Protein AF-J0MPQ9-F1 (afdb_monomer_lite)

InterPro domains:
  IPR019045 Restriction endonuclease, type II, HinfI-like [PF09520] (7-96)

Foldseek 3Di:
DDPVVLVVLLCCQQPPCLVVVLVVVCVVCVVQQPCPPHPDHSVRSSVVSSVVSNVVSNVVSVVVVVQVVVVVVVFDFDDQWDFDDDPVDPDTDTDRDDDDTDGDDDDDDPDDD

Secondary structure (DSSP, 8-state):
--HHHHHHHHHHHHTSSHHHHHHHHHHH-THHHH-TTSS--HHHHHHHHHHHHHHHHHHHHHHHHHHHHHHHTTPPPPPSEEEE--TTSSS-EEEE--S-------PPP----

Organism: NCBI:txid992056

Sequence (113 aa):
MDYQTFNEIFNRFVFGTSKAKLLENIAENPERYLGIFRPTKPKTKLLQNLLTSHEIKFGDAFECLIEQYLKEHNFSPLSKKIPYYNKDKEKRESLELDKKCEMTMTAPKREGK

Structure (mmCIF, N/CA/C/O backbone):
data_AF-J0MPQ9-F1
#
_entry.id   AF-J0MPQ9-F1
#
loop_
_atom_site.group_PDB
_atom_site.id
_atom_site.type_symbol
_atom_site.label_atom_id
_atom_site.label_alt_id
_atom_site.label_comp_id
_atom_site.label_asym_id
_atom_site.label_entity_id
_atom_site.label_seq_id
_atom_site.pdbx_PDB_ins_code
_atom_site.Cartn_x
_atom_site.Cartn_y
_atom_site.Cartn_z
_atom_site.occupancy
_atom_site.B_iso_or_equiv
_atom_site.auth_seq_id
_atom_site.auth_comp_id
_atom_site.auth_asym_id
_atom_site.auth_atom_id
_atom_site.pdbx_PDB_model_num
ATOM 1 N N . MET A 1 1 ? -11.671 -5.265 17.584 1.00 82.19 1 MET A N 1
ATOM 2 C CA . MET A 1 1 ? -11.722 -5.510 16.138 1.00 82.19 1 MET A CA 1
ATOM 3 C C . MET A 1 1 ? -11.481 -6.985 15.872 1.00 82.19 1 MET A C 1
ATOM 5 O O . MET A 1 1 ? -10.582 -7.584 16.450 1.00 82.19 1 MET A O 1
ATOM 9 N N . ASP A 1 2 ? -12.285 -7.512 14.964 1.00 87.62 2 ASP A N 1
ATOM 10 C CA . ASP A 1 2 ? -12.078 -8.671 14.105 1.00 87.62 2 ASP A CA 1
ATOM 11 C C . ASP A 1 2 ? -10.715 -9.017 13.468 1.00 87.62 2 ASP A C 1
ATOM 13 O O . ASP A 1 2 ? -10.155 -8.149 12.801 1.00 87.62 2 ASP A O 1
ATOM 17 N N . TYR A 1 3 ? -10.219 -10.266 13.501 1.00 87.50 3 TYR A N 1
ATOM 18 C CA . TYR A 1 3 ? -9.120 -10.658 12.592 1.00 87.50 3 TYR A CA 1
ATOM 19 C C . TYR A 1 3 ? -9.533 -10.597 11.109 1.00 87.50 3 TYR A C 1
ATOM 21 O O . TYR A 1 3 ? -8.726 -10.207 10.265 1.00 87.50 3 TYR A O 1
ATOM 29 N N . GLN A 1 4 ? -10.773 -10.966 10.772 1.00 89.19 4 GLN A N 1
ATOM 30 C CA . GLN A 1 4 ? -11.248 -10.926 9.385 1.00 89.19 4 GLN A CA 1
ATOM 31 C C . GLN A 1 4 ? -11.356 -9.481 8.901 1.00 89.19 4 GLN A C 1
ATOM 33 O O . GLN A 1 4 ? -10.816 -9.149 7.850 1.00 89.19 4 GLN A O 1
ATOM 38 N N . THR A 1 5 ? -11.923 -8.608 9.729 1.00 85.00 5 THR A N 1
ATOM 39 C CA . THR A 1 5 ? -12.032 -7.165 9.489 1.00 85.00 5 THR A CA 1
ATOM 40 C C . THR A 1 5 ? -10.651 -6.534 9.289 1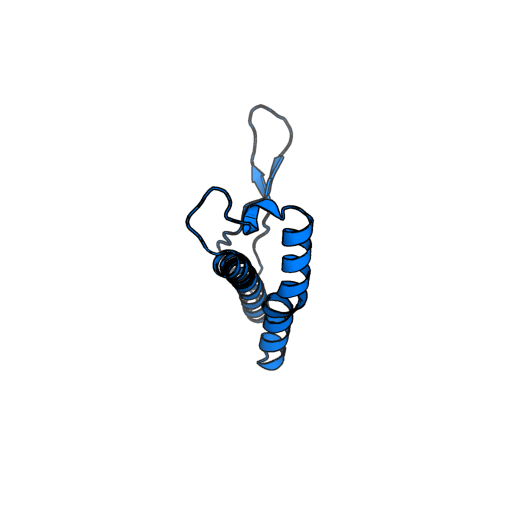.00 85.00 5 THR A C 1
ATOM 42 O O . THR A 1 5 ? -10.433 -5.789 8.332 1.00 85.00 5 THR A O 1
ATOM 45 N N . PHE A 1 6 ? -9.681 -6.886 10.141 1.00 87.25 6 PHE A N 1
ATOM 46 C CA . PHE A 1 6 ? -8.290 -6.456 9.994 1.00 87.25 6 PHE A CA 1
ATOM 47 C C . PHE A 1 6 ? -7.710 -6.886 8.639 1.00 87.25 6 PHE A C 1
ATOM 49 O O . PHE A 1 6 ? -7.148 -6.071 7.902 1.00 87.25 6 PHE A O 1
ATOM 56 N N . ASN A 1 7 ? -7.864 -8.167 8.301 1.00 88.50 7 ASN A N 1
ATOM 57 C CA . ASN A 1 7 ? -7.301 -8.750 7.090 1.00 88.50 7 ASN A CA 1
ATOM 58 C C . ASN A 1 7 ? -7.939 -8.159 5.823 1.00 88.50 7 ASN A C 1
ATOM 60 O O . ASN A 1 7 ? -7.243 -7.882 4.848 1.00 88.50 7 ASN A O 1
ATOM 64 N N . GLU A 1 8 ? -9.246 -7.908 5.828 1.00 88.62 8 GLU A N 1
ATOM 65 C CA . GLU A 1 8 ? -9.958 -7.277 4.713 1.00 88.62 8 GLU A CA 1
ATOM 66 C C . GLU A 1 8 ? -9.468 -5.854 4.446 1.00 88.62 8 GLU A C 1
ATOM 68 O O . GLU A 1 8 ? -9.158 -5.504 3.302 1.00 88.62 8 GLU A O 1
ATOM 73 N N . ILE A 1 9 ? -9.342 -5.041 5.499 1.00 84.81 9 ILE A N 1
ATOM 74 C CA . ILE A 1 9 ? -8.832 -3.670 5.393 1.00 84.81 9 ILE A CA 1
ATOM 75 C C . ILE A 1 9 ? -7.416 -3.698 4.831 1.00 84.81 9 ILE A C 1
ATOM 77 O O . ILE A 1 9 ? -7.122 -3.020 3.844 1.00 84.81 9 ILE A O 1
ATOM 81 N N . PHE A 1 10 ? -6.555 -4.528 5.410 1.00 84.25 10 PHE A N 1
ATOM 82 C CA . PHE A 1 10 ? -5.163 -4.617 5.009 1.00 84.25 10 PHE A CA 1
ATOM 83 C C . PHE A 1 10 ? -5.005 -5.084 3.554 1.00 84.25 10 PHE A C 1
ATOM 85 O O . PHE A 1 10 ? -4.287 -4.457 2.770 1.00 84.25 10 PHE A O 1
ATOM 92 N N . ASN A 1 11 ? -5.739 -6.124 3.147 1.00 85.06 11 ASN A N 1
ATOM 93 C CA . ASN A 1 11 ? -5.669 -6.655 1.786 1.00 85.06 11 ASN A CA 1
ATOM 94 C C . ASN A 1 11 ? -6.171 -5.659 0.741 1.00 85.06 11 ASN A C 1
ATOM 96 O O . ASN A 1 11 ? -5.566 -5.526 -0.329 1.00 85.06 11 ASN A O 1
ATOM 100 N N . ARG A 1 12 ? -7.234 -4.915 1.064 1.00 84.69 12 ARG A N 1
ATOM 101 C CA . ARG A 1 12 ? -7.759 -3.858 0.197 1.00 84.69 12 ARG A CA 1
ATOM 102 C C . ARG A 1 12 ? -6.715 -2.773 -0.059 1.00 84.69 12 ARG A C 1
ATOM 104 O O . ARG A 1 12 ? -6.519 -2.384 -1.210 1.00 84.69 12 ARG A O 1
ATOM 111 N N . PHE A 1 13 ? -6.049 -2.296 0.991 1.00 80.88 13 PHE A N 1
ATOM 112 C CA . PHE A 1 13 ? -5.082 -1.205 0.879 1.00 80.88 13 PHE A CA 1
ATOM 113 C C . PHE A 1 13 ? -3.766 -1.649 0.234 1.00 80.88 13 PHE A C 1
ATOM 115 O O . PHE A 1 13 ? -3.306 -1.006 -0.709 1.00 80.88 13 PHE A O 1
ATOM 122 N N . VAL A 1 14 ? -3.169 -2.751 0.688 1.00 75.62 14 VAL A N 1
ATOM 123 C CA . VAL A 1 14 ? -1.807 -3.137 0.283 1.00 75.62 14 VAL A CA 1
ATOM 124 C C . VAL A 1 14 ? -1.791 -3.845 -1.076 1.00 75.62 14 VAL A C 1
ATOM 126 O O . VAL A 1 14 ? -0.980 -3.511 -1.947 1.00 75.62 14 VAL A O 1
ATOM 129 N N . PHE A 1 15 ? -2.710 -4.787 -1.311 1.00 73.69 15 PHE A N 1
ATOM 130 C CA . PHE A 1 15 ? -2.639 -5.666 -2.485 1.00 73.69 15 PHE A CA 1
ATOM 131 C C . PHE A 1 15 ? -3.559 -5.258 -3.639 1.00 73.69 15 PHE A C 1
ATOM 133 O O . PHE A 1 15 ? -3.236 -5.573 -4.784 1.00 73.69 15 PHE A O 1
ATOM 140 N N . GLY A 1 16 ? -4.637 -4.510 -3.382 1.00 75.81 16 GLY A N 1
ATOM 141 C CA . GLY A 1 16 ? -5.705 -4.272 -4.362 1.00 75.81 16 GLY A CA 1
ATOM 142 C C . GLY A 1 16 ? -5.262 -3.644 -5.693 1.00 75.81 16 GLY A C 1
ATOM 143 O O . GLY A 1 16 ? -5.520 -4.198 -6.756 1.00 75.81 16 GLY A O 1
ATOM 144 N N . THR A 1 17 ? -4.579 -2.495 -5.667 1.00 77.56 17 THR A N 1
ATOM 145 C CA . THR A 1 17 ? -4.348 -1.674 -6.885 1.00 77.56 17 THR A CA 1
ATOM 146 C C . THR A 1 17 ? -2.882 -1.523 -7.290 1.00 77.56 17 THR A C 1
ATOM 148 O O . THR A 1 17 ? -2.559 -0.800 -8.231 1.00 77.56 17 THR A O 1
ATOM 151 N N . SER A 1 18 ? -1.960 -2.176 -6.579 1.00 79.38 18 SER A N 1
ATOM 152 C CA . SER A 1 18 ? -0.514 -1.936 -6.719 1.00 79.38 18 SER A CA 1
ATOM 153 C C . SER A 1 18 ? 0.030 -2.213 -8.128 1.00 79.38 18 SER A C 1
ATOM 155 O O . SER A 1 18 ? 0.792 -1.408 -8.660 1.00 79.38 18 SER A O 1
ATOM 157 N N . LYS A 1 19 ? -0.406 -3.303 -8.770 1.00 84.94 19 LYS A N 1
ATOM 158 C CA . LYS A 1 19 ? 0.042 -3.678 -10.123 1.00 84.94 19 LYS A CA 1
ATOM 159 C C . LYS A 1 19 ? -0.526 -2.766 -11.212 1.00 84.94 19 LYS A C 1
ATOM 161 O O . LYS A 1 19 ? 0.218 -2.360 -12.098 1.00 84.94 19 LYS A O 1
ATOM 166 N N . ALA A 1 20 ? -1.811 -2.419 -11.128 1.00 87.56 20 ALA A N 1
ATOM 167 C CA . ALA A 1 20 ? -2.448 -1.507 -12.079 1.00 87.56 20 ALA A CA 1
ATOM 168 C C . ALA A 1 20 ? -1.785 -0.122 -12.039 1.00 87.56 20 ALA A C 1
ATOM 170 O O . ALA A 1 20 ? -1.361 0.390 -13.070 1.00 87.56 20 ALA A O 1
ATOM 171 N N . LYS A 1 21 ? -1.559 0.414 -10.831 1.00 87.56 21 LYS A N 1
ATOM 172 C CA . LYS A 1 21 ? -0.876 1.700 -10.653 1.00 87.56 21 LYS A CA 1
ATOM 173 C C . LYS A 1 21 ? 0.566 1.674 -11.161 1.00 87.56 21 LYS A C 1
ATOM 175 O O . LYS A 1 21 ? 1.045 2.660 -11.708 1.00 87.56 21 LYS A O 1
ATOM 180 N N . LEU A 1 22 ? 1.267 0.549 -11.007 1.00 88.69 22 LEU A N 1
ATOM 181 C CA . LEU A 1 22 ? 2.604 0.389 -11.575 1.00 88.69 22 LEU A CA 1
ATOM 182 C C . LEU A 1 22 ? 2.582 0.489 -13.108 1.00 88.69 22 LEU A C 1
ATOM 184 O O . LEU A 1 22 ? 3.439 1.167 -13.663 1.00 88.69 22 LEU A O 1
ATOM 188 N N . LEU A 1 23 ? 1.613 -0.144 -13.777 1.00 91.38 23 LEU A N 1
ATOM 189 C CA . LEU A 1 23 ? 1.471 -0.063 -15.235 1.00 91.38 23 LEU A CA 1
ATOM 190 C C . LEU A 1 23 ? 1.138 1.358 -15.702 1.00 91.38 23 LEU A C 1
ATOM 192 O O . LEU A 1 23 ? 1.777 1.837 -16.635 1.00 91.38 23 LEU A O 1
ATOM 196 N N . GLU A 1 24 ? 0.219 2.051 -15.022 1.00 92.75 24 GLU A N 1
ATOM 197 C CA . GLU A 1 24 ? -0.076 3.470 -15.281 1.00 92.75 24 GLU A CA 1
ATOM 198 C C . GLU A 1 24 ? 1.191 4.326 -15.166 1.00 92.75 24 GLU A C 1
ATOM 200 O O . GLU A 1 24 ? 1.554 5.032 -16.101 1.00 92.75 24 GLU A O 1
ATOM 205 N N . ASN A 1 25 ? 1.942 4.175 -14.070 1.00 89.69 25 ASN A N 1
ATOM 206 C CA . ASN A 1 25 ? 3.168 4.937 -13.840 1.00 89.69 25 ASN A CA 1
ATOM 207 C C . ASN A 1 25 ? 4.253 4.672 -14.901 1.00 89.69 25 ASN A C 1
ATOM 209 O O . ASN A 1 25 ? 5.124 5.519 -15.100 1.00 89.69 25 ASN A O 1
ATOM 213 N N . ILE A 1 26 ? 4.272 3.482 -15.513 1.00 91.00 26 ILE A N 1
ATOM 214 C CA . ILE A 1 26 ? 5.184 3.148 -16.618 1.00 91.00 26 ILE A CA 1
ATOM 215 C C . ILE A 1 26 ? 4.703 3.790 -17.916 1.00 91.00 26 ILE A C 1
ATOM 217 O O . ILE A 1 26 ? 5.529 4.306 -18.661 1.00 91.00 26 ILE A O 1
ATOM 221 N N . ALA A 1 27 ? 3.397 3.752 -18.185 1.00 92.38 27 ALA A N 1
ATOM 222 C CA . ALA A 1 27 ? 2.810 4.342 -19.381 1.00 92.38 27 ALA A CA 1
ATOM 223 C C . ALA A 1 27 ? 2.955 5.872 -19.398 1.00 92.38 27 ALA A C 1
ATOM 225 O O . ALA A 1 27 ? 3.242 6.442 -20.444 1.00 92.38 27 ALA A O 1
ATOM 226 N N . GLU A 1 28 ? 2.801 6.521 -18.242 1.00 93.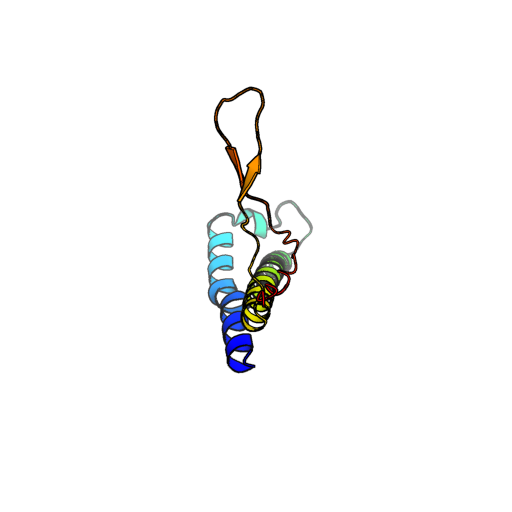62 28 GLU A N 1
ATOM 227 C CA . GLU A 1 28 ? 2.916 7.977 -18.108 1.00 93.62 28 GLU A CA 1
ATOM 228 C C . GLU A 1 28 ? 4.366 8.476 -18.191 1.00 93.62 28 GLU A C 1
ATOM 230 O O . GLU A 1 28 ? 4.602 9.549 -18.733 1.00 93.62 28 GLU A O 1
ATOM 235 N N . ASN A 1 29 ? 5.332 7.724 -17.643 1.00 89.31 29 ASN A N 1
ATOM 236 C CA . ASN A 1 29 ? 6.731 8.163 -17.507 1.00 89.31 29 ASN A CA 1
ATOM 237 C C . ASN A 1 29 ? 7.730 7.009 -17.769 1.00 89.31 29 ASN A C 1
ATOM 239 O O . ASN A 1 29 ? 8.434 6.558 -16.849 1.00 89.31 29 ASN A O 1
ATOM 243 N N . PRO A 1 30 ? 7.787 6.458 -18.996 1.00 87.44 30 PRO A N 1
ATOM 244 C CA . PRO A 1 30 ? 8.610 5.289 -19.318 1.00 87.44 30 PRO A CA 1
ATOM 245 C C . PRO A 1 30 ? 10.120 5.545 -19.165 1.00 87.44 30 PRO A C 1
ATOM 247 O O . PRO A 1 30 ? 10.873 4.662 -18.739 1.00 87.44 30 PRO A O 1
ATOM 250 N N . GLU A 1 31 ? 10.585 6.764 -19.438 1.00 86.50 31 GLU A N 1
ATOM 251 C CA . GLU A 1 31 ? 11.985 7.189 -19.328 1.00 86.50 31 GLU A CA 1
ATOM 252 C C . GLU A 1 31 ? 12.545 7.044 -17.908 1.00 86.50 31 GLU A C 1
ATOM 254 O O . GLU A 1 31 ? 13.718 6.683 -17.732 1.00 86.50 31 GLU A O 1
ATOM 259 N N . ARG A 1 32 ? 11.692 7.192 -16.883 1.00 83.44 32 ARG A N 1
ATOM 260 C CA . ARG A 1 32 ? 12.055 6.954 -15.480 1.00 83.44 32 ARG A CA 1
ATOM 261 C C . ARG A 1 32 ? 12.616 5.548 -15.274 1.00 83.44 32 ARG A C 1
ATOM 263 O O . ARG A 1 32 ? 13.542 5.380 -14.474 1.00 83.44 32 ARG A O 1
ATOM 270 N N . TYR A 1 33 ? 12.134 4.555 -16.024 1.00 85.75 33 TYR A N 1
ATOM 271 C CA . TYR A 1 33 ? 12.506 3.142 -15.886 1.00 85.75 33 TYR A CA 1
ATOM 272 C C . TYR A 1 33 ? 13.634 2.707 -16.823 1.00 85.75 33 TYR A C 1
ATOM 274 O O . TYR A 1 33 ? 14.338 1.752 -16.501 1.00 85.75 33 TYR A O 1
ATOM 282 N N . LEU A 1 34 ? 13.873 3.427 -17.924 1.00 80.62 34 LEU A N 1
ATOM 283 C CA . LEU A 1 34 ? 14.812 3.021 -18.980 1.00 80.62 34 LEU A CA 1
ATOM 284 C C . LEU A 1 34 ? 16.300 3.164 -18.614 1.00 80.62 34 LEU A C 1
ATOM 286 O O . LEU A 1 34 ? 17.156 2.629 -19.305 1.00 80.62 34 LEU A O 1
ATOM 290 N N . GLY A 1 35 ? 16.642 3.826 -17.503 1.00 69.12 35 GLY A N 1
ATOM 291 C CA . GLY A 1 35 ? 18.019 3.795 -16.971 1.00 69.12 35 GLY A CA 1
ATOM 292 C C . GLY A 1 35 ? 19.069 4.481 -17.854 1.00 69.12 35 GLY A C 1
ATOM 293 O O . GLY A 1 35 ? 20.255 4.324 -17.597 1.00 69.12 35 GLY A O 1
ATOM 294 N N . ILE A 1 36 ? 18.640 5.281 -18.834 1.00 69.75 36 ILE A N 1
ATOM 295 C CA . ILE A 1 36 ? 19.498 5.907 -19.855 1.00 69.75 36 ILE A CA 1
ATOM 296 C C . ILE A 1 36 ? 20.609 6.776 -19.228 1.00 69.75 36 ILE A C 1
ATOM 298 O O . ILE A 1 36 ? 21.705 6.855 -19.767 1.00 69.75 36 ILE A O 1
ATOM 302 N N . PHE A 1 37 ? 20.363 7.361 -18.046 1.00 66.50 37 PHE A N 1
ATOM 303 C CA . PHE A 1 37 ? 21.284 8.296 -17.378 1.00 66.50 37 PHE A CA 1
ATOM 304 C C . PHE A 1 37 ? 21.718 7.891 -15.962 1.00 66.50 37 PHE A C 1
ATOM 306 O O . PHE A 1 37 ? 22.370 8.671 -15.271 1.00 66.50 37 PHE A O 1
ATOM 313 N N . ARG A 1 38 ? 21.336 6.704 -15.470 1.00 67.94 38 ARG A N 1
ATOM 314 C CA . ARG A 1 38 ? 21.732 6.246 -14.125 1.00 67.94 38 ARG A CA 1
ATOM 315 C C . ARG A 1 38 ? 22.103 4.767 -14.138 1.00 67.94 38 ARG A C 1
ATOM 317 O O . ARG A 1 38 ? 21.351 3.992 -14.722 1.00 67.94 38 ARG A O 1
ATOM 324 N N . PRO A 1 39 ? 23.146 4.344 -13.397 1.00 67.75 39 PRO A N 1
ATOM 325 C CA . PRO A 1 39 ? 23.570 2.947 -13.279 1.00 67.75 39 PRO A CA 1
ATOM 326 C C . PRO A 1 39 ? 22.608 2.140 -12.387 1.00 67.75 39 PRO A C 1
ATOM 328 O O . PRO A 1 39 ? 22.978 1.577 -11.365 1.00 67.75 39 PRO A O 1
ATOM 331 N N . THR A 1 40 ? 21.324 2.115 -12.739 1.00 77.19 40 THR A N 1
ATOM 332 C CA . THR A 1 40 ? 20.286 1.335 -12.059 1.00 77.19 40 THR A CA 1
ATOM 333 C C . THR A 1 40 ? 19.499 0.560 -13.100 1.00 77.19 40 THR A C 1
ATOM 335 O O . THR A 1 40 ? 19.022 1.119 -14.086 1.00 77.19 40 THR A O 1
ATOM 338 N N . LYS A 1 41 ? 19.375 -0.752 -12.884 1.00 85.31 41 LYS A N 1
ATOM 339 C CA . LYS A 1 41 ? 18.697 -1.652 -13.820 1.00 85.31 41 LYS A CA 1
ATOM 340 C C . LYS A 1 41 ? 17.186 -1.356 -13.841 1.00 85.31 41 LYS A C 1
ATOM 342 O O . LYS A 1 41 ? 16.615 -1.138 -12.768 1.00 85.31 41 LYS A O 1
ATOM 347 N N . PRO A 1 42 ? 16.509 -1.442 -15.002 1.00 86.50 42 PRO A N 1
ATOM 348 C CA . PRO A 1 42 ? 15.061 -1.227 -15.102 1.00 86.50 42 PRO A CA 1
ATOM 349 C C . PRO A 1 42 ? 14.240 -2.074 -14.118 1.00 86.50 42 PRO A C 1
ATOM 351 O O . PRO A 1 42 ? 13.361 -1.560 -13.430 1.00 86.50 42 PRO A O 1
ATOM 354 N N . LYS A 1 43 ? 14.599 -3.357 -13.951 1.00 88.06 43 LYS A N 1
ATOM 355 C CA . LYS A 1 43 ? 13.959 -4.270 -12.985 1.00 88.06 43 LYS A CA 1
ATOM 356 C C . LYS A 1 43 ? 14.005 -3.739 -11.549 1.00 88.06 43 LYS A C 1
ATOM 358 O O . LYS A 1 43 ? 13.019 -3.840 -10.825 1.00 88.06 43 LYS A O 1
ATOM 363 N N . THR A 1 44 ? 15.133 -3.162 -11.141 1.00 88.50 44 THR A N 1
ATOM 364 C CA . THR A 1 44 ? 15.302 -2.602 -9.795 1.00 88.50 44 THR A CA 1
ATOM 365 C C . THR A 1 44 ? 14.397 -1.392 -9.591 1.00 88.50 44 THR A C 1
ATOM 367 O O . THR A 1 44 ? 13.797 -1.266 -8.533 1.00 88.50 44 THR A O 1
ATOM 370 N N . LYS A 1 45 ? 14.229 -0.545 -10.611 1.00 88.31 45 LYS A N 1
ATOM 371 C CA . LYS A 1 45 ? 13.345 0.628 -10.541 1.00 88.31 45 LYS A CA 1
ATOM 372 C C . LYS A 1 45 ? 11.866 0.258 -10.459 1.00 88.31 45 LYS A C 1
ATOM 374 O O . LYS A 1 45 ? 11.116 0.894 -9.726 1.00 88.31 45 LYS A O 1
ATOM 379 N N . LEU A 1 46 ? 11.454 -0.785 -11.181 1.00 89.94 46 LEU A N 1
ATOM 380 C CA . LEU A 1 46 ? 10.099 -1.336 -11.082 1.00 89.94 46 LEU A CA 1
ATOM 381 C C . LEU A 1 46 ? 9.819 -1.856 -9.671 1.00 89.94 46 LEU A C 1
ATOM 383 O O . LEU A 1 46 ? 8.790 -1.530 -9.086 1.00 89.94 46 LEU A O 1
ATOM 387 N N . LEU A 1 47 ? 10.764 -2.619 -9.115 1.00 90.25 47 LEU A N 1
ATOM 388 C CA . LEU A 1 47 ? 10.650 -3.143 -7.760 1.00 90.25 47 LEU A CA 1
ATOM 389 C C . LEU A 1 47 ? 10.627 -2.017 -6.721 1.00 90.25 47 LEU A C 1
ATOM 391 O O . LEU A 1 47 ? 9.787 -2.043 -5.835 1.00 90.25 47 LEU A O 1
ATOM 395 N N . GLN A 1 48 ? 11.492 -1.011 -6.857 1.00 88.75 48 GLN A N 1
ATOM 396 C CA . GLN A 1 48 ? 11.491 0.163 -5.982 1.00 88.75 48 GLN A CA 1
ATOM 397 C C . GLN A 1 48 ? 10.142 0.882 -6.006 1.00 88.75 48 GLN A C 1
ATOM 399 O O . GLN A 1 48 ? 9.590 1.142 -4.946 1.00 88.75 48 GLN A O 1
ATOM 404 N N . ASN A 1 49 ? 9.570 1.142 -7.187 1.00 88.81 49 ASN A N 1
ATOM 405 C CA . ASN A 1 49 ? 8.252 1.773 -7.271 1.00 88.81 49 ASN A CA 1
ATOM 406 C C . ASN A 1 49 ? 7.179 0.931 -6.559 1.00 88.81 49 ASN A C 1
ATOM 408 O O . ASN A 1 49 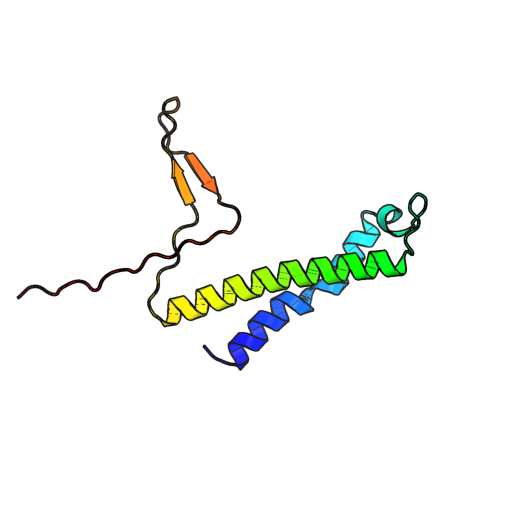? 6.416 1.445 -5.742 1.00 88.81 49 ASN A O 1
ATOM 412 N N . LEU A 1 50 ? 7.162 -0.379 -6.818 1.00 89.69 50 LEU A N 1
ATOM 413 C CA . LEU A 1 50 ? 6.203 -1.282 -6.191 1.00 89.69 50 LEU A CA 1
ATOM 414 C C . LEU A 1 50 ? 6.337 -1.297 -4.660 1.00 89.69 50 LEU A C 1
ATOM 416 O O . LEU A 1 50 ? 5.334 -1.148 -3.967 1.00 89.69 50 LEU A O 1
ATOM 420 N N . LEU A 1 51 ? 7.562 -1.434 -4.145 1.00 89.62 51 LEU A N 1
ATOM 421 C CA . LEU A 1 51 ? 7.839 -1.495 -2.709 1.00 89.62 51 LEU A CA 1
ATOM 422 C C . LEU A 1 51 ? 7.520 -0.175 -2.008 1.00 89.62 51 LEU A C 1
ATOM 424 O O . LEU A 1 51 ? 6.845 -0.192 -0.987 1.00 89.62 51 LEU A O 1
ATOM 428 N N . THR A 1 52 ? 7.923 0.964 -2.575 1.00 88.50 52 THR A N 1
ATOM 429 C CA . THR A 1 52 ? 7.579 2.282 -2.021 1.00 88.50 52 THR A CA 1
ATOM 430 C C . THR A 1 52 ? 6.067 2.499 -2.019 1.00 88.50 52 THR A C 1
ATOM 432 O O . THR A 1 52 ? 5.513 3.017 -1.054 1.00 88.50 52 THR A O 1
ATOM 435 N N . SER A 1 53 ? 5.360 2.060 -3.067 1.00 88.88 53 SER A N 1
ATOM 436 C CA . SER A 1 53 ? 3.897 2.125 -3.080 1.00 88.88 53 SER A CA 1
ATOM 437 C C . SER A 1 53 ? 3.274 1.256 -1.986 1.00 88.88 53 SER A C 1
ATOM 439 O O . SER A 1 53 ? 2.319 1.694 -1.345 1.00 88.88 53 SER A O 1
ATOM 441 N N . HIS A 1 54 ? 3.791 0.044 -1.768 1.00 88.19 54 HIS A N 1
ATOM 442 C CA . HIS A 1 54 ? 3.340 -0.831 -0.684 1.00 88.19 54 HIS A CA 1
ATOM 443 C C . HIS A 1 54 ? 3.617 -0.225 0.690 1.00 88.19 54 HIS A C 1
ATOM 445 O O . HIS A 1 54 ? 2.726 -0.265 1.526 1.00 88.19 54 HIS A O 1
ATOM 451 N N . GLU A 1 55 ? 4.786 0.377 0.907 1.00 88.31 55 GLU A N 1
ATOM 452 C CA . GLU A 1 55 ? 5.155 1.040 2.164 1.00 88.31 55 GLU A CA 1
ATOM 453 C C . GLU A 1 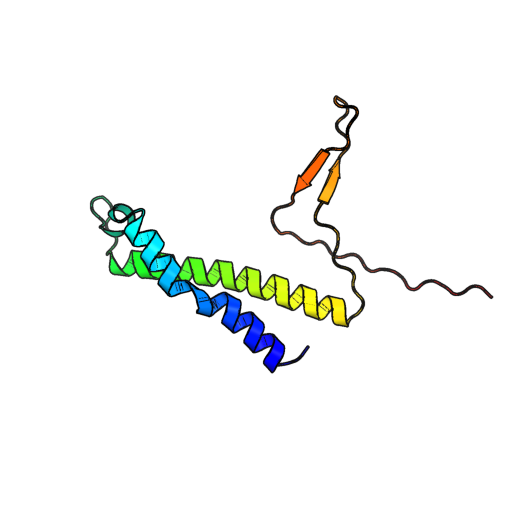55 ? 4.185 2.177 2.520 1.00 88.31 55 GLU A C 1
ATOM 455 O O . GLU A 1 55 ? 3.654 2.217 3.629 1.00 88.31 55 GLU A O 1
ATOM 460 N N . ILE A 1 56 ? 3.876 3.056 1.562 1.00 87.56 56 ILE A N 1
ATOM 461 C CA . ILE A 1 56 ? 2.922 4.155 1.777 1.00 87.56 56 ILE A CA 1
ATOM 462 C C . ILE A 1 56 ? 1.527 3.600 2.098 1.00 87.56 56 ILE A C 1
ATOM 464 O O . ILE A 1 56 ? 0.916 3.967 3.100 1.00 87.56 56 ILE A O 1
ATOM 468 N N . LYS A 1 57 ? 1.039 2.658 1.281 1.00 88.06 57 LYS A N 1
ATOM 469 C CA . LYS A 1 57 ? -0.287 2.044 1.460 1.00 88.06 57 LYS A CA 1
ATOM 470 C C . LYS A 1 57 ? -0.399 1.251 2.758 1.00 88.06 57 LYS A C 1
ATOM 472 O O . LYS A 1 57 ? -1.482 1.160 3.328 1.00 88.06 57 LYS A O 1
ATOM 477 N N . PHE A 1 58 ? 0.703 0.672 3.221 1.00 88.88 58 PHE A N 1
ATOM 478 C CA . PHE A 1 58 ? 0.783 0.013 4.515 1.00 88.88 58 PHE A CA 1
ATOM 479 C C . PHE A 1 58 ? 0.561 1.017 5.649 1.00 88.88 58 PHE A C 1
ATOM 481 O O . PHE A 1 58 ? -0.255 0.756 6.529 1.00 88.88 58 PHE A O 1
ATOM 488 N N . GLY A 1 59 ? 1.212 2.184 5.597 1.00 87.69 59 GLY A N 1
ATOM 489 C CA . GLY A 1 59 ? 0.970 3.275 6.544 1.00 87.69 59 GLY A CA 1
ATOM 490 C C . GLY A 1 59 ? -0.492 3.732 6.552 1.00 87.69 59 GLY A C 1
ATOM 491 O O . GLY A 1 59 ? -1.097 3.841 7.617 1.00 87.69 59 GLY A O 1
ATOM 492 N N . ASP A 1 60 ? -1.088 3.904 5.369 1.00 86.88 60 ASP A N 1
ATOM 493 C CA . ASP A 1 60 ? -2.506 4.266 5.222 1.00 86.88 60 ASP A CA 1
ATOM 494 C C . ASP A 1 60 ? -3.447 3.209 5.824 1.00 86.88 60 ASP A C 1
ATOM 496 O O . ASP A 1 60 ? -4.416 3.546 6.510 1.00 86.88 60 ASP A O 1
ATOM 500 N N . ALA A 1 61 ? -3.155 1.925 5.592 1.00 88.25 61 ALA A N 1
ATOM 501 C CA . ALA A 1 61 ? -3.915 0.818 6.162 1.00 88.25 61 ALA A CA 1
ATOM 502 C C . ALA A 1 61 ? -3.839 0.829 7.692 1.00 88.25 61 ALA A C 1
ATOM 504 O O . ALA A 1 61 ? -4.863 0.691 8.359 1.00 88.25 61 ALA A O 1
ATOM 505 N N . PHE A 1 62 ? -2.642 1.030 8.247 1.00 89.25 62 PHE A N 1
ATOM 506 C CA . PHE A 1 62 ? -2.428 1.105 9.689 1.00 89.25 62 PHE A CA 1
ATOM 507 C C . PHE A 1 62 ? -3.143 2.292 10.332 1.00 89.25 62 PHE A C 1
ATOM 509 O O . PHE A 1 62 ? -3.752 2.119 11.385 1.00 89.25 62 PHE A O 1
ATOM 516 N N . GLU A 1 63 ? -3.130 3.469 9.700 1.00 87.75 63 GLU A N 1
ATOM 517 C CA . GLU A 1 63 ? -3.888 4.633 10.177 1.00 87.75 63 GLU A CA 1
ATOM 518 C C . GLU A 1 63 ? -5.383 4.296 10.277 1.00 87.75 63 GLU A C 1
ATOM 520 O O . GLU A 1 63 ? -6.000 4.513 11.319 1.00 87.75 63 GLU A O 1
ATOM 525 N N . CYS A 1 64 ? -5.948 3.678 9.233 1.00 86.44 64 CYS A N 1
ATOM 526 C CA . CYS A 1 64 ? -7.353 3.270 9.207 1.00 86.44 64 CYS A CA 1
ATOM 527 C C . CYS A 1 64 ? -7.684 2.222 10.284 1.00 86.44 64 CYS A C 1
ATOM 529 O O . CYS A 1 64 ? -8.710 2.325 10.960 1.00 86.44 64 CYS A O 1
ATOM 531 N N . LEU A 1 65 ? -6.810 1.229 10.465 1.00 88.81 65 LEU A N 1
ATOM 532 C CA . LEU A 1 65 ? -6.974 0.175 11.468 1.00 88.81 65 LEU A CA 1
ATOM 533 C C . LEU A 1 65 ? -6.960 0.738 12.889 1.00 88.81 65 LEU A C 1
ATOM 535 O O . LEU A 1 65 ? -7.844 0.424 13.685 1.00 88.81 65 LEU A O 1
ATOM 539 N N . ILE A 1 66 ? -5.982 1.591 13.196 1.00 87.94 66 ILE A N 1
ATOM 540 C CA . ILE A 1 66 ? -5.860 2.236 14.505 1.00 87.94 66 ILE A CA 1
ATOM 541 C C . ILE A 1 66 ? -7.077 3.128 14.767 1.00 87.94 66 ILE A C 1
ATOM 543 O O . ILE A 1 66 ? -7.644 3.077 15.855 1.00 87.94 66 ILE A O 1
ATOM 547 N N . GLU A 1 67 ? -7.530 3.893 13.771 1.00 86.75 67 GLU A N 1
ATOM 548 C CA . GLU A 1 67 ? -8.716 4.742 13.900 1.00 86.75 67 GLU A CA 1
ATOM 549 C C . GLU A 1 67 ? -9.971 3.927 14.246 1.00 86.75 67 GLU A C 1
ATOM 551 O O . GLU A 1 67 ? -10.722 4.295 15.151 1.00 86.75 67 GLU A O 1
ATOM 556 N N . GLN A 1 68 ? -10.205 2.812 13.552 1.00 85.81 68 GLN A N 1
ATOM 557 C CA . GLN A 1 68 ? -11.347 1.941 13.833 1.00 85.81 68 GLN A CA 1
ATOM 558 C C . GLN A 1 68 ? -11.243 1.279 15.208 1.00 85.81 68 GLN A C 1
ATOM 560 O O . GLN A 1 68 ? -12.214 1.295 15.961 1.00 85.81 68 GLN A O 1
ATOM 565 N N . TYR A 1 69 ? -10.064 0.766 15.562 1.00 87.12 69 TYR A N 1
ATOM 566 C CA . TYR A 1 69 ? -9.820 0.179 16.877 1.00 87.12 69 TYR A CA 1
ATOM 567 C C . TYR A 1 69 ? -10.121 1.181 18.000 1.00 87.12 69 TYR A C 1
ATOM 569 O O . TYR A 1 69 ? -10.832 0.877 18.951 1.00 87.12 69 TYR A O 1
ATOM 577 N N . LEU A 1 70 ? -9.644 2.417 17.871 1.00 87.44 70 LEU A N 1
ATOM 578 C CA . LEU A 1 70 ? -9.874 3.465 18.863 1.00 87.44 70 LEU A CA 1
ATOM 579 C C . LEU A 1 70 ? -11.356 3.852 18.974 1.00 87.44 70 LEU A C 1
ATOM 581 O O . LEU A 1 70 ? -11.847 4.051 20.086 1.00 87.44 70 LEU A O 1
ATOM 585 N N . LYS A 1 71 ? -12.092 3.895 17.858 1.00 86.19 71 LYS A N 1
ATOM 586 C CA . LYS A 1 71 ? -13.547 4.127 17.873 1.00 86.19 71 LYS A CA 1
ATOM 587 C C . LYS A 1 71 ? -14.294 3.055 18.665 1.00 86.19 71 LYS A C 1
ATOM 589 O O . LYS A 1 71 ? -15.182 3.401 19.439 1.00 86.19 71 LYS A O 1
ATOM 594 N N . GLU A 1 72 ? -13.913 1.784 18.530 1.00 87.00 72 GLU A N 1
ATOM 595 C CA . GLU A 1 72 ? -14.491 0.693 19.332 1.00 87.00 72 GLU A CA 1
ATOM 596 C C . GLU A 1 72 ? -14.246 0.880 20.841 1.00 87.00 72 GLU A C 1
ATOM 598 O O . GLU A 1 72 ? -15.052 0.454 21.664 1.00 87.00 72 GLU A O 1
ATOM 603 N N . HIS A 1 73 ? -13.171 1.579 21.214 1.00 86.19 73 HIS A N 1
ATOM 604 C CA . HIS A 1 73 ? -12.840 1.922 22.598 1.00 86.19 73 HIS A CA 1
ATOM 605 C C . HIS A 1 73 ? -13.380 3.294 23.052 1.00 86.19 73 HIS A C 1
ATOM 607 O O . HIS A 1 73 ? -12.929 3.824 24.067 1.00 86.19 73 HIS A O 1
ATOM 613 N N . ASN A 1 74 ? -14.377 3.851 22.351 1.00 87.69 74 ASN A N 1
ATOM 614 C CA . ASN A 1 74 ? -15.032 5.137 22.642 1.00 87.69 74 ASN A CA 1
ATOM 615 C C . ASN A 1 74 ? -14.132 6.375 22.500 1.00 87.69 74 ASN A C 1
ATOM 617 O O . ASN A 1 74 ? -14.423 7.433 23.064 1.00 87.69 74 ASN A O 1
ATOM 621 N N . PHE A 1 75 ? -13.052 6.276 21.728 1.00 84.44 75 PHE A N 1
ATOM 622 C CA . PHE A 1 75 ? -12.259 7.443 21.365 1.00 84.44 75 PHE A CA 1
ATOM 623 C C . PHE A 1 75 ? -12.858 8.143 20.149 1.00 84.44 75 PHE A C 1
ATOM 625 O O . PHE A 1 75 ? -13.260 7.514 19.170 1.00 84.44 75 PHE A O 1
ATOM 632 N N . SER A 1 76 ? -12.884 9.473 20.203 1.00 77.38 76 SER A N 1
ATOM 633 C CA . SER A 1 76 ? -13.318 10.304 19.082 1.00 77.38 76 SER A CA 1
ATOM 634 C C . SER A 1 76 ? -12.093 10.752 18.284 1.00 77.38 76 SER A C 1
ATOM 636 O O . SER A 1 76 ? -11.201 11.365 18.874 1.00 77.38 76 SER A O 1
ATOM 638 N N . PRO A 1 77 ? -12.012 10.483 16.969 1.00 71.44 77 PRO A N 1
ATOM 639 C CA . PRO A 1 77 ? -10.925 11.009 16.155 1.00 71.44 77 PRO A CA 1
ATOM 640 C C . PRO A 1 77 ? -10.972 12.541 16.152 1.00 71.44 77 PRO A C 1
ATOM 642 O O . PRO A 1 77 ? -12.032 13.146 15.967 1.00 71.44 77 PRO A O 1
ATOM 645 N N . LEU A 1 78 ? -9.819 13.175 16.363 1.00 76.88 78 LEU A N 1
ATOM 646 C CA . LEU A 1 78 ? -9.710 14.628 16.330 1.00 76.88 78 LEU A CA 1
ATOM 647 C C . LEU A 1 78 ? -9.927 15.138 14.897 1.00 76.88 78 LEU A C 1
ATOM 649 O O . LEU A 1 78 ? -9.391 14.584 13.935 1.00 76.88 78 LEU A O 1
ATOM 653 N N . SER A 1 79 ? -10.709 16.211 14.755 1.00 69.00 79 SER A N 1
ATOM 654 C CA . SER A 1 79 ? -10.931 16.855 13.458 1.00 69.00 79 SER A CA 1
ATOM 655 C C . SER A 1 79 ? -9.604 17.318 12.854 1.00 69.00 79 SER A C 1
ATOM 657 O O . SER A 1 79 ? -8.865 18.079 13.475 1.00 69.00 79 SER A O 1
ATOM 659 N N . LYS A 1 80 ? -9.338 16.910 11.607 1.00 66.31 80 LYS A N 1
ATOM 660 C CA . LYS A 1 80 ? -8.121 17.262 10.850 1.00 66.31 80 LYS A CA 1
ATOM 661 C C . LYS A 1 80 ? -8.062 18.739 10.433 1.00 66.31 80 LYS A C 1
ATOM 663 O O . LYS A 1 80 ? -7.036 19.200 9.944 1.00 66.31 80 LYS A O 1
ATOM 668 N N . LYS A 1 81 ? -9.161 19.480 10.614 1.00 65.44 81 LYS A N 1
ATOM 669 C CA . LYS A 1 81 ? -9.254 20.910 10.309 1.00 65.44 81 LYS A CA 1
ATOM 670 C C . LYS A 1 81 ? -8.924 21.706 11.557 1.00 65.44 81 LYS A C 1
ATOM 672 O O . LYS A 1 81 ? -9.762 21.817 12.452 1.00 65.44 81 LYS A O 1
ATOM 677 N N . ILE A 1 82 ? -7.725 22.278 11.588 1.00 69.94 82 ILE A N 1
ATOM 678 C CA . ILE A 1 82 ? -7.359 23.237 12.626 1.00 69.94 82 ILE A CA 1
ATOM 679 C C . ILE A 1 82 ? -7.772 24.630 12.141 1.00 69.94 82 ILE A C 1
ATOM 681 O O . ILE A 1 82 ? -7.235 25.106 11.135 1.00 69.94 82 ILE A O 1
ATOM 685 N N . PRO A 1 83 ? -8.729 25.294 12.814 1.00 65.38 83 PRO A N 1
ATOM 686 C CA . PRO A 1 83 ? -9.021 26.688 12.534 1.00 65.38 83 PRO A CA 1
ATOM 687 C C . PRO A 1 83 ? -7.8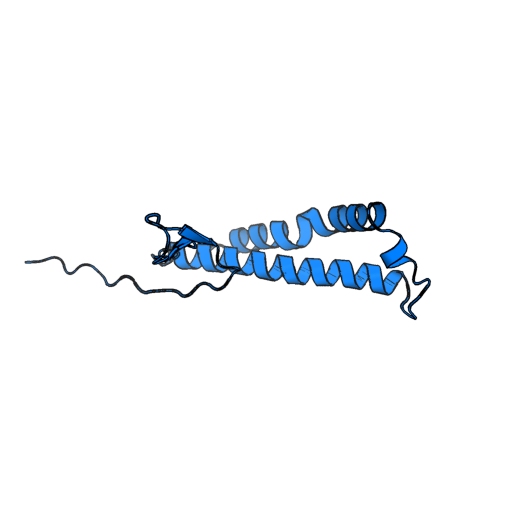89 27.549 13.095 1.00 65.38 83 PRO A C 1
ATOM 689 O O . PRO A 1 83 ? -7.578 27.474 14.283 1.00 65.38 83 PRO A O 1
ATOM 692 N N . TYR A 1 84 ? -7.302 28.399 12.260 1.00 66.25 84 TYR A N 1
ATOM 693 C CA . TYR A 1 84 ? -6.336 29.401 12.701 1.00 66.25 84 TYR A CA 1
ATOM 694 C C . TYR A 1 84 ? -6.884 30.809 12.435 1.00 66.25 84 TYR A C 1
ATOM 696 O O . TYR A 1 84 ? -7.635 31.042 11.483 1.00 66.25 84 TYR A O 1
ATOM 704 N N . TYR A 1 85 ? -6.553 31.742 13.329 1.00 56.03 85 TYR A N 1
ATOM 705 C CA . TYR A 1 85 ? -6.945 33.141 13.211 1.00 56.03 85 TYR A CA 1
ATOM 706 C C . TYR A 1 85 ? -5.829 33.933 12.530 1.00 56.03 85 TYR A C 1
ATOM 708 O O . TYR A 1 85 ? -4.786 34.192 13.135 1.00 56.03 85 TYR A O 1
ATOM 716 N N . ASN A 1 86 ? -6.057 34.329 11.280 1.00 61.31 86 ASN A N 1
ATOM 717 C CA . ASN A 1 86 ? -5.172 35.244 10.576 1.00 61.31 86 ASN A CA 1
ATOM 718 C C . ASN A 1 86 ? -5.529 36.685 10.970 1.00 61.31 86 ASN A C 1
ATOM 720 O O . ASN A 1 86 ? -6.655 37.115 10.743 1.00 61.31 86 ASN A O 1
ATOM 724 N N . LYS A 1 87 ? -4.599 37.433 11.581 1.00 59.28 87 LYS A N 1
ATOM 725 C CA . LYS A 1 87 ? -4.864 38.814 12.031 1.00 59.28 87 LYS A CA 1
ATOM 726 C C . LYS A 1 87 ? -5.187 39.773 10.875 1.00 59.28 87 LYS A C 1
ATOM 728 O O . LYS A 1 87 ? -5.827 40.786 11.126 1.00 59.28 87 LYS A O 1
ATOM 733 N N . ASP A 1 88 ? -4.822 39.417 9.642 1.00 63.38 88 ASP A N 1
ATOM 734 C CA . ASP A 1 88 ? -4.972 40.272 8.457 1.00 63.38 88 ASP A CA 1
ATOM 735 C C . ASP A 1 88 ? -6.227 39.962 7.615 1.00 63.38 88 ASP A C 1
ATOM 737 O O . ASP A 1 88 ? -6.488 40.624 6.611 1.00 63.38 88 ASP A O 1
ATOM 741 N N . LYS A 1 89 ? -7.035 38.962 8.002 1.00 54.31 89 LYS A N 1
ATOM 742 C CA . LYS A 1 89 ? -8.291 38.606 7.323 1.00 54.31 89 LYS A CA 1
ATOM 743 C C . LYS A 1 89 ? -9.382 38.296 8.349 1.00 54.31 89 LYS A C 1
ATOM 745 O O . LYS A 1 89 ? -9.212 37.416 9.180 1.00 54.31 89 LYS A O 1
ATOM 750 N N . GLU A 1 90 ? -10.556 38.918 8.229 1.00 53.41 90 GLU A N 1
ATOM 751 C CA . GLU A 1 90 ? -11.738 38.675 9.090 1.00 53.41 90 GLU A CA 1
ATOM 752 C C . GLU A 1 90 ? -12.304 37.231 9.043 1.00 53.41 90 GLU A C 1
ATOM 754 O O . GLU A 1 90 ? -13.309 36.930 9.688 1.00 53.41 90 GLU A O 1
ATOM 759 N N . LYS A 1 91 ? -11.692 36.304 8.291 1.00 47.91 91 LYS A N 1
ATOM 760 C CA . LYS A 1 91 ? -12.167 34.923 8.131 1.00 47.91 91 LYS A CA 1
ATOM 761 C C . LYS A 1 91 ? -11.214 33.907 8.755 1.00 47.91 91 LYS A C 1
ATOM 763 O O . LYS A 1 91 ? -10.007 33.943 8.537 1.00 47.91 91 LYS A O 1
ATOM 768 N N . ARG A 1 92 ? -11.799 32.936 9.467 1.00 48.44 92 ARG A N 1
ATOM 769 C CA . ARG A 1 92 ? -11.118 31.715 9.919 1.00 48.44 92 ARG A CA 1
ATOM 770 C C . ARG A 1 92 ? -10.762 30.865 8.698 1.00 48.44 92 ARG A C 1
ATOM 772 O O . ARG A 1 92 ? -11.654 30.314 8.056 1.00 48.44 92 ARG A O 1
ATOM 779 N N . GLU A 1 93 ? -9.479 30.768 8.379 1.00 57.88 93 GLU A N 1
ATOM 780 C CA . GLU A 1 93 ? -8.970 29.842 7.364 1.00 57.88 93 GLU A CA 1
ATOM 781 C C . GLU A 1 93 ? -8.656 28.485 8.028 1.00 57.88 93 GLU A C 1
ATOM 783 O O . GLU A 1 93 ? -8.349 28.409 9.222 1.00 57.88 93 GLU A O 1
ATOM 788 N N . SER A 1 94 ? -8.813 27.395 7.272 1.00 55.00 94 SER A N 1
ATOM 789 C CA . SER A 1 94 ? -8.552 26.026 7.743 1.00 55.00 94 SER A CA 1
ATOM 790 C C . SER A 1 94 ? -7.265 25.527 7.103 1.00 55.00 94 SER A C 1
ATOM 792 O O . SER A 1 94 ? -7.152 25.573 5.881 1.00 55.00 94 SER A O 1
ATOM 794 N N . LEU A 1 95 ? -6.327 25.022 7.900 1.00 55.53 95 LEU A N 1
ATOM 795 C CA . LEU A 1 95 ? -5.195 24.252 7.385 1.00 55.53 95 LEU A CA 1
ATOM 796 C C . LEU A 1 95 ? -5.580 22.769 7.390 1.00 55.53 95 LEU A C 1
ATOM 798 O O . LEU A 1 95 ? -6.106 22.273 8.391 1.00 55.53 95 LEU A O 1
ATOM 802 N N . GLU A 1 96 ? -5.336 22.072 6.280 1.00 52.12 96 GLU A N 1
ATOM 803 C CA . GLU A 1 96 ? -5.361 20.609 6.256 1.00 52.12 96 GLU A CA 1
ATOM 804 C C . GLU A 1 96 ? -3.978 20.109 6.674 1.00 52.12 96 GLU A C 1
ATOM 806 O O . GLU A 1 96 ? -2.976 20.387 6.018 1.00 52.12 96 GLU A O 1
ATOM 811 N N . LEU A 1 97 ? -3.914 19.432 7.820 1.00 53.75 97 LEU A N 1
ATOM 812 C CA . LEU A 1 97 ? -2.686 18.799 8.285 1.00 53.75 97 LEU A CA 1
ATOM 813 C C . LEU A 1 97 ? -2.387 17.545 7.459 1.00 53.75 97 LEU A C 1
ATOM 815 O O . LEU A 1 97 ? -3.222 16.639 7.383 1.00 53.75 97 LEU A O 1
ATOM 819 N N . ASP A 1 98 ? -1.156 17.444 6.960 1.00 51.00 98 ASP A N 1
ATOM 820 C CA . ASP A 1 98 ? -0.589 16.169 6.529 1.00 51.00 98 ASP A CA 1
ATOM 821 C C . ASP A 1 98 ? -0.338 15.279 7.763 1.00 51.00 98 ASP A C 1
ATOM 823 O O . ASP A 1 98 ? 0.462 15.589 8.646 1.00 51.00 98 ASP A O 1
ATOM 827 N N . LYS A 1 99 ? -1.114 14.191 7.834 1.00 48.62 99 LYS A N 1
ATOM 828 C CA . LYS A 1 99 ? -1.017 12.988 8.686 1.00 48.62 99 LYS A CA 1
ATOM 829 C C . LYS A 1 99 ? -0.084 13.028 9.911 1.00 48.62 99 LYS A C 1
ATOM 831 O O . LYS A 1 99 ? 0.887 12.275 9.998 1.00 48.62 99 LYS A O 1
ATOM 836 N N . LYS A 1 100 ? -0.465 13.766 10.956 1.00 38.22 100 LYS A N 1
ATOM 837 C CA . LYS A 1 100 ? -0.026 13.455 12.328 1.00 38.22 100 LYS A CA 1
ATOM 838 C C . LYS A 1 100 ? -1.185 13.653 13.305 1.00 38.22 100 LYS A C 1
ATOM 840 O O . LYS A 1 100 ? -1.516 14.774 13.671 1.00 38.22 100 LYS A O 1
ATOM 845 N N . CYS A 1 101 ? -1.849 12.555 13.667 1.00 40.91 101 CYS A N 1
ATOM 846 C CA . CYS A 1 101 ? -2.942 12.560 14.639 1.00 40.91 101 CYS A CA 1
ATOM 847 C C . CYS A 1 101 ? -2.384 12.579 16.067 1.00 40.91 101 CYS A C 1
ATOM 849 O O . CYS A 1 101 ? -1.857 11.576 16.542 1.00 40.91 101 CYS A O 1
ATOM 851 N N . GLU A 1 102 ? -2.542 13.704 16.761 1.00 39.44 102 GLU A N 1
ATOM 852 C CA . GLU A 1 102 ? -2.524 13.742 18.225 1.00 39.44 102 GLU A CA 1
ATOM 853 C C . GLU A 1 102 ? -3.909 13.359 18.765 1.00 39.44 102 GLU A C 1
ATOM 855 O O . GLU A 1 102 ? -4.943 13.795 18.255 1.00 39.44 102 GLU A O 1
ATOM 860 N N . MET A 1 103 ? -3.922 12.504 19.786 1.00 38.19 103 MET A N 1
ATOM 861 C CA . MET A 1 103 ? -5.117 11.929 20.406 1.00 38.19 103 MET A CA 1
ATOM 862 C C . MET A 1 103 ? -5.367 12.582 21.770 1.00 38.19 103 MET A C 1
ATOM 864 O O . MET A 1 103 ? -4.447 12.663 22.583 1.00 38.19 103 MET A O 1
ATOM 868 N N . THR A 1 104 ? -6.607 12.988 22.062 1.00 39.62 104 THR A N 1
ATOM 869 C CA . THR A 1 104 ? -7.018 13.469 23.393 1.00 39.62 104 THR A CA 1
ATOM 870 C C . THR A 1 104 ? -8.076 12.556 24.017 1.00 39.62 104 THR A C 1
ATOM 872 O O . THR A 1 104 ? -8.987 12.067 23.353 1.00 39.62 104 THR A O 1
ATOM 875 N N . MET A 1 105 ? -7.936 12.307 25.322 1.00 34.88 105 MET A N 1
ATOM 876 C CA . MET A 1 105 ? -8.893 11.550 26.134 1.00 34.88 105 MET A CA 1
ATOM 877 C C . MET A 1 105 ? -10.100 12.439 26.467 1.00 34.88 105 MET A C 1
ATOM 879 O O . MET A 1 105 ? -9.944 13.460 27.139 1.00 34.88 105 MET A O 1
ATOM 883 N N . THR A 1 106 ? -11.314 12.052 26.077 1.00 43.59 106 THR A N 1
ATOM 884 C CA . THR A 1 106 ? -12.541 12.650 26.628 1.00 43.59 106 THR A CA 1
ATOM 885 C C . THR A 1 106 ? -12.826 12.062 28.008 1.00 43.59 106 THR A C 1
ATOM 887 O O . THR A 1 106 ? -13.120 10.875 28.137 1.00 43.59 106 THR A O 1
ATOM 890 N N . ALA A 1 107 ? -12.723 12.891 29.050 1.00 36.47 107 ALA A N 1
ATOM 891 C CA . ALA A 1 107 ? -13.053 12.504 30.420 1.00 36.47 107 ALA A CA 1
ATOM 892 C C . ALA A 1 107 ? -14.552 12.153 30.557 1.00 36.47 107 ALA A C 1
ATOM 894 O O . ALA A 1 107 ? -15.390 12.829 29.950 1.00 36.47 107 ALA A O 1
ATOM 895 N N . PRO A 1 108 ? -14.919 11.139 31.365 1.00 41.03 108 PRO A N 1
ATOM 896 C CA . PRO A 1 108 ? -16.316 10.789 31.587 1.00 41.03 108 PRO A CA 1
ATOM 897 C C . PRO A 1 108 ? -17.049 11.944 32.280 1.00 41.03 108 PRO A C 1
ATOM 899 O O . PRO A 1 108 ? -16.575 12.491 33.281 1.00 41.03 108 PRO A O 1
ATOM 902 N N . LYS A 1 109 ? -18.215 12.322 31.739 1.00 44.66 109 LYS A N 1
ATOM 903 C CA . LYS A 1 109 ? -19.124 13.285 32.374 1.00 44.66 109 LYS A CA 1
ATOM 904 C C . LYS A 1 109 ? -19.470 12.769 33.772 1.00 44.66 109 LYS A C 1
ATOM 906 O O . LYS A 1 109 ? -20.040 11.691 33.903 1.00 44.66 109 LYS A O 1
ATOM 911 N N . ARG A 1 110 ? -19.129 13.537 34.812 1.00 42.50 110 ARG A N 1
ATOM 912 C CA . ARG A 1 110 ? -19.645 13.300 36.164 1.00 42.50 110 ARG A CA 1
ATOM 913 C C . ARG A 1 110 ? -21.139 13.602 36.138 1.00 42.50 110 ARG A C 1
ATOM 915 O O . ARG A 1 110 ? -21.522 14.756 35.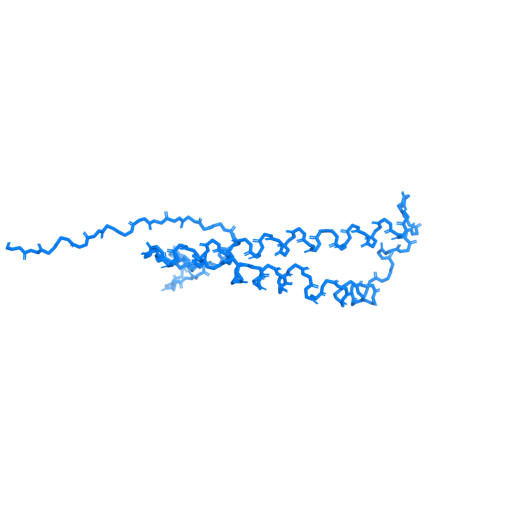959 1.00 42.50 110 ARG A O 1
ATOM 922 N N . GLU A 1 111 ? -21.962 12.571 36.269 1.00 40.28 111 GLU A N 1
ATOM 923 C CA . GLU A 1 111 ? -23.382 12.732 36.561 1.00 40.28 111 GLU A CA 1
ATOM 924 C C . GLU A 1 111 ? -23.514 13.389 37.939 1.00 40.28 111 GLU A C 1
ATOM 926 O O . GLU A 1 111 ? -22.988 12.889 38.936 1.00 40.28 111 GLU A O 1
ATOM 931 N N . GLY A 1 112 ? -24.136 14.568 37.969 1.00 48.56 112 GLY A N 1
ATOM 932 C CA . GLY A 1 112 ? -24.441 15.282 39.201 1.00 48.56 112 GLY A CA 1
ATOM 933 C C . GLY A 1 112 ? -25.543 14.562 39.972 1.00 48.56 112 GLY A C 1
ATOM 934 O O . GLY A 1 112 ? -26.577 14.221 39.398 1.00 48.56 112 GLY A O 1
ATOM 935 N N . LYS A 1 113 ? -25.302 14.347 41.265 1.00 36.47 113 LYS A N 1
ATOM 936 C CA . LYS A 1 113 ? -26.350 14.222 42.279 1.00 36.47 113 LYS A CA 1
ATOM 937 C C . LYS A 1 113 ? -26.494 15.560 42.983 1.00 36.47 113 LYS A C 1
ATOM 939 O O . LYS A 1 113 ? -25.439 16.203 43.187 1.00 36.47 113 LYS A O 1
#

Radius of gyration: 21.5 Å; chains: 1; bounding box: 50×51×62 Å

pLDDT: mean 74.45, std 17.51, range [34.88, 93.62]